Protein AF-A0A967UI14-F1 (afdb_monomer_lite)

Foldseek 3Di:
DEDDPVVCLVCLLVVVLVVNLCVPCVPPPDSVVSQCVRDPDALVNSLVVCVVPHDPCRRCQAPCVPVDQWAWHWHDPPQQKIWIWTDDPNDTHPIDIGNHVSVVSSVRSVVSCVVVVHDHD

Radius of gyration: 14.9 Å; chains: 1; bounding box: 35×23×42 Å

Sequence (121 aa):
MKPSKQEQFVALLKGEVFDLVNKYSAGCPVQERAHRSIFDITKSEFIEWLKDNYSIDSLPFVNNKMGVEDGFYIIPEGSKKYRLYYQEYKVRFEECVLNNIDKVYDKFVGYLWKGWDLPED

pLDDT: mean 82.34, std 11.41, range [47.69, 94.69]

Secondary structure (DSSP, 8-state):
----HHHHHHHHHHT-HHHHHHHH-TT-S-HHHHHHHH----HHHHHHHHHHH--GGGSTTTTT-S--SSEEEEEE-STT-EEEEEEETTEEEEEEEES-HHHHHHHHHHHHHHHTTPPP-

Structure (mmCIF, N/CA/C/O backbone):
data_AF-A0A967UI14-F1
#
_entry.id   AF-A0A967UI14-F1
#
loop_
_atom_site.group_PDB
_atom_site.id
_atom_site.type_symbol
_atom_site.label_atom_id
_atom_site.label_alt_id
_atom_site.label_comp_id
_atom_site.label_asym_id
_atom_site.label_entity_id
_atom_site.label_seq_id
_atom_site.pdbx_PDB_ins_code
_atom_site.Cartn_x
_atom_site.Cartn_y
_atom_site.Cartn_z
_atom_site.occupancy
_atom_site.B_iso_or_equiv
_atom_site.auth_seq_id
_atom_site.auth_comp_id
_atom_site.auth_asym_id
_atom_site.auth_atom_id
_atom_site.pdbx_PDB_model_num
ATOM 1 N N . MET A 1 1 ? 18.516 5.448 -17.905 1.00 70.75 1 MET A N 1
ATOM 2 C CA . MET A 1 1 ? 18.113 6.448 -16.888 1.00 70.75 1 MET A CA 1
ATOM 3 C C . MET A 1 1 ? 17.198 5.731 -15.906 1.00 70.75 1 MET A C 1
ATOM 5 O O . MET A 1 1 ? 16.479 4.853 -16.362 1.00 70.75 1 MET A O 1
ATOM 9 N N . LYS A 1 2 ? 17.276 6.005 -14.601 1.00 81.38 2 LYS A N 1
ATOM 10 C CA . LYS A 1 2 ? 16.504 5.291 -13.567 1.00 81.38 2 LYS A CA 1
ATOM 11 C C . LYS A 1 2 ? 15.484 6.245 -12.930 1.00 81.38 2 LYS A C 1
ATOM 13 O O . LYS A 1 2 ? 15.841 7.417 -12.787 1.00 81.38 2 LYS A O 1
ATOM 18 N N . PRO A 1 3 ? 14.266 5.799 -12.565 1.00 88.25 3 PRO A N 1
ATOM 19 C CA . PRO A 1 3 ? 13.341 6.640 -11.814 1.00 88.25 3 PRO A CA 1
ATOM 20 C C . PRO A 1 3 ? 13.896 6.984 -10.432 1.00 88.25 3 PRO A C 1
ATOM 22 O O . PRO A 1 3 ? 14.586 6.183 -9.796 1.00 88.25 3 PRO A O 1
ATOM 25 N N . SER A 1 4 ? 13.540 8.167 -9.945 1.00 92.94 4 SER A N 1
ATOM 26 C CA . SER A 1 4 ? 13.753 8.536 -8.546 1.00 92.94 4 SER A CA 1
ATOM 27 C C . SER A 1 4 ? 12.949 7.630 -7.603 1.00 92.94 4 SER A C 1
ATOM 29 O O . SER A 1 4 ? 11.913 7.086 -7.988 1.00 92.94 4 SER A O 1
ATOM 31 N N . LYS A 1 5 ? 13.374 7.503 -6.336 1.00 92.38 5 LYS A N 1
ATOM 32 C CA . LYS A 1 5 ? 12.616 6.738 -5.326 1.00 92.38 5 LYS A CA 1
ATOM 33 C C . LYS A 1 5 ? 11.182 7.246 -5.176 1.00 92.38 5 LYS A C 1
ATOM 35 O O . LYS A 1 5 ? 10.256 6.454 -5.089 1.00 92.38 5 LYS A O 1
ATOM 40 N N . GLN A 1 6 ? 10.988 8.565 -5.227 1.00 92.50 6 GLN A N 1
ATOM 41 C CA . GLN A 1 6 ? 9.656 9.163 -5.157 1.00 92.50 6 GLN A CA 1
ATOM 42 C C . GLN A 1 6 ? 8.761 8.730 -6.327 1.00 92.50 6 GLN A C 1
ATOM 44 O O . GLN A 1 6 ? 7.597 8.414 -6.105 1.00 92.50 6 GLN A O 1
ATOM 49 N N . GLU A 1 7 ? 9.285 8.670 -7.557 1.00 91.06 7 GLU A N 1
ATOM 50 C CA . GLU A 1 7 ? 8.526 8.139 -8.698 1.00 91.06 7 GLU A CA 1
ATOM 51 C C . GLU A 1 7 ? 8.161 6.663 -8.500 1.00 91.06 7 GLU A C 1
ATOM 53 O O . GLU A 1 7 ? 7.029 6.282 -8.784 1.00 91.06 7 GLU A O 1
ATOM 58 N N . GLN A 1 8 ? 9.081 5.849 -7.972 1.00 91.94 8 GLN A N 1
ATOM 59 C CA . GLN A 1 8 ? 8.821 4.437 -7.664 1.00 91.94 8 GLN A CA 1
ATOM 60 C C . GLN A 1 8 ? 7.717 4.282 -6.599 1.00 91.94 8 GLN A C 1
ATOM 62 O O . GLN A 1 8 ? 6.778 3.510 -6.791 1.00 91.94 8 GLN A O 1
ATOM 67 N N . PHE A 1 9 ? 7.773 5.060 -5.513 1.00 92.25 9 PHE A N 1
ATOM 68 C CA . PHE A 1 9 ? 6.760 5.051 -4.452 1.00 92.25 9 PHE A CA 1
ATOM 69 C C . PHE A 1 9 ? 5.380 5.490 -4.945 1.00 92.25 9 PHE A C 1
ATOM 71 O O . PHE A 1 9 ? 4.372 4.858 -4.628 1.00 92.25 9 PHE A O 1
ATOM 78 N N . VAL A 1 10 ? 5.321 6.556 -5.748 1.00 89.81 10 VAL A N 1
ATOM 79 C CA . VAL A 1 10 ? 4.060 7.030 -6.331 1.00 89.81 10 VAL A CA 1
ATOM 80 C C . VAL A 1 10 ? 3.493 5.995 -7.300 1.00 89.81 10 VAL A C 1
ATOM 82 O O . VAL A 1 10 ? 2.292 5.740 -7.255 1.00 89.81 10 VAL A O 1
ATOM 85 N N . ALA A 1 11 ? 4.331 5.361 -8.124 1.00 88.88 11 ALA A N 1
ATOM 86 C CA . ALA A 1 11 ? 3.887 4.314 -9.038 1.00 88.88 11 ALA A CA 1
ATOM 87 C C . ALA A 1 11 ? 3.297 3.111 -8.286 1.00 88.88 11 ALA A C 1
ATOM 89 O O . ALA A 1 11 ? 2.223 2.638 -8.649 1.00 88.88 11 ALA A O 1
ATOM 90 N N . LEU A 1 12 ? 3.932 2.671 -7.193 1.00 88.75 12 LEU A N 1
ATOM 91 C CA . LEU A 1 12 ? 3.380 1.635 -6.314 1.00 88.75 12 LEU A CA 1
ATOM 92 C C . LEU A 1 12 ? 2.022 2.025 -5.737 1.00 88.75 12 LEU A C 1
ATOM 94 O O . LEU A 1 12 ? 1.078 1.239 -5.782 1.00 88.75 12 LEU A O 1
ATOM 98 N N . LEU A 1 13 ? 1.919 3.248 -5.214 1.00 86.75 13 LEU A N 1
ATOM 99 C CA . LEU A 1 13 ? 0.701 3.728 -4.572 1.00 86.75 13 LEU A CA 1
ATOM 100 C C . LEU A 1 13 ? -0.453 3.926 -5.564 1.00 86.75 13 LEU A C 1
ATOM 102 O O . LEU A 1 13 ? -1.607 3.826 -5.172 1.00 86.75 13 LEU A O 1
ATOM 106 N N . LYS A 1 14 ? -0.172 4.227 -6.831 1.00 84.06 14 LYS A N 1
ATOM 107 C CA . LYS A 1 14 ? -1.204 4.434 -7.858 1.00 84.06 14 LYS A CA 1
ATOM 108 C C . LYS A 1 14 ? -1.507 3.196 -8.697 1.00 84.06 14 LYS A C 1
ATOM 110 O O . LYS A 1 14 ? -2.431 3.225 -9.500 1.00 84.06 14 LYS A O 1
ATOM 115 N N . GLY A 1 15 ? -0.726 2.134 -8.528 1.00 80.56 15 GLY A N 1
ATOM 116 C CA . GLY A 1 15 ? -0.775 0.961 -9.391 1.00 80.56 15 GLY A CA 1
ATOM 117 C C . GLY A 1 15 ? -0.249 1.200 -10.810 1.00 80.56 15 GLY A C 1
ATOM 118 O O . GLY A 1 15 ? -0.634 0.509 -11.744 1.00 80.56 15 GLY A O 1
ATOM 119 N N . GLU A 1 16 ? 0.657 2.165 -10.970 1.00 85.06 16 GLU A N 1
ATOM 120 C CA . GLU A 1 16 ? 1.293 2.553 -12.238 1.00 85.06 16 GLU A CA 1
ATOM 121 C C . GLU A 1 16 ? 2.691 1.909 -12.384 1.00 85.06 16 GLU A C 1
ATOM 123 O O . GLU A 1 16 ? 3.570 2.421 -13.080 1.00 85.06 16 GLU A O 1
ATOM 128 N N . VAL A 1 17 ? 2.943 0.788 -11.695 1.00 85.19 17 VAL A N 1
ATOM 129 C CA . VAL A 1 17 ? 4.256 0.115 -11.672 1.00 85.19 17 VAL A CA 1
ATOM 130 C C . VAL A 1 17 ? 4.685 -0.312 -13.076 1.00 85.19 17 VAL A C 1
ATOM 132 O O . VAL A 1 17 ? 5.811 -0.018 -13.478 1.00 85.19 17 VAL A O 1
ATOM 135 N N . PHE A 1 18 ? 3.794 -0.939 -13.852 1.00 82.19 18 PHE A N 1
ATOM 136 C CA . PHE A 1 18 ? 4.100 -1.337 -15.231 1.00 82.19 18 PHE A CA 1
ATOM 137 C C . PHE A 1 18 ? 4.361 -0.141 -16.147 1.00 82.19 18 PHE A C 1
ATOM 139 O O . PHE A 1 18 ? 5.267 -0.203 -16.974 1.00 82.19 18 PHE A O 1
ATOM 146 N N . ASP A 1 19 ? 3.626 0.960 -15.986 1.00 84.94 19 ASP A N 1
ATOM 147 C CA . ASP A 1 19 ? 3.844 2.173 -16.779 1.00 84.94 19 ASP A CA 1
ATOM 148 C C . ASP A 1 19 ? 5.213 2.786 -16.483 1.00 84.94 19 ASP A C 1
ATOM 150 O O . ASP A 1 19 ? 5.939 3.176 -17.404 1.00 84.94 19 ASP A O 1
ATOM 154 N N . LEU A 1 20 ? 5.612 2.807 -15.207 1.00 87.50 20 LEU A N 1
ATOM 155 C CA . LEU A 1 20 ? 6.944 3.242 -14.806 1.00 87.50 20 LEU A CA 1
ATOM 156 C C . LEU A 1 20 ? 8.022 2.321 -15.388 1.00 87.50 20 LEU A C 1
ATOM 158 O O . LEU A 1 20 ? 9.001 2.810 -15.954 1.00 87.50 20 LEU A O 1
ATOM 162 N N . VAL A 1 21 ? 7.838 1.001 -15.293 1.00 84.69 21 VAL A N 1
ATOM 163 C CA . VAL A 1 21 ? 8.762 0.026 -15.885 1.00 84.69 21 VAL A CA 1
ATOM 164 C C . VAL A 1 21 ? 8.891 0.280 -17.382 1.00 84.69 21 VAL A C 1
ATOM 166 O O . VAL A 1 21 ? 9.998 0.543 -17.834 1.00 84.69 21 VAL A O 1
ATOM 169 N N . ASN A 1 22 ? 7.787 0.326 -18.127 1.00 82.69 22 ASN A N 1
ATOM 170 C CA . ASN A 1 22 ? 7.777 0.559 -19.573 1.00 82.69 22 ASN A CA 1
ATOM 171 C C . ASN A 1 22 ? 8.465 1.873 -19.966 1.00 82.69 22 ASN A C 1
ATOM 173 O O . ASN A 1 22 ? 9.244 1.909 -20.922 1.00 82.69 22 ASN A O 1
ATOM 177 N N . LYS A 1 23 ? 8.221 2.951 -19.210 1.00 85.50 23 LYS A N 1
ATOM 178 C CA . LYS A 1 23 ? 8.845 4.263 -19.432 1.00 85.50 23 LYS A CA 1
ATOM 179 C C . LYS A 1 23 ? 10.371 4.201 -19.320 1.00 85.50 23 LYS A C 1
ATOM 181 O O . LYS A 1 23 ? 11.066 4.857 -20.095 1.00 85.50 23 LYS A O 1
ATOM 186 N N . TYR A 1 24 ? 10.895 3.437 -18.363 1.00 83.25 24 TYR A N 1
ATOM 187 C CA . TYR A 1 24 ? 12.328 3.390 -18.052 1.00 83.25 24 TYR A CA 1
ATOM 188 C C . TYR A 1 24 ? 13.054 2.150 -18.609 1.00 83.25 24 TYR A C 1
ATOM 190 O O . TYR A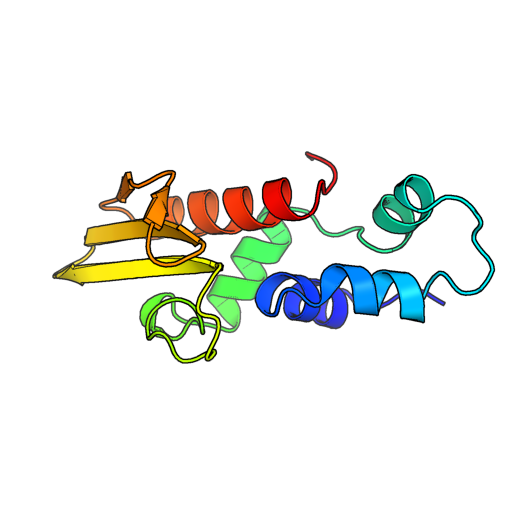 1 24 ? 14.285 2.122 -18.615 1.00 83.25 24 TYR A O 1
ATOM 198 N N . SER A 1 25 ? 12.326 1.161 -19.135 1.00 78.81 25 SER A N 1
ATOM 199 C CA . SER A 1 25 ? 12.856 -0.076 -19.721 1.00 78.81 25 SER A CA 1
ATOM 200 C C . SER A 1 25 ? 12.979 -0.040 -21.244 1.00 78.81 25 SER A C 1
ATOM 202 O O . SER A 1 25 ? 13.242 -1.088 -21.834 1.00 78.81 25 SER A O 1
ATOM 204 N N . ALA A 1 26 ? 12.788 1.112 -21.901 1.00 65.06 26 ALA A N 1
ATOM 205 C CA . ALA A 1 26 ? 12.929 1.243 -23.353 1.00 65.06 26 ALA A CA 1
ATOM 206 C C . ALA A 1 26 ? 14.285 0.668 -23.825 1.00 65.06 26 ALA A C 1
ATOM 208 O O . ALA A 1 26 ? 15.339 1.258 -23.592 1.00 65.06 26 ALA A O 1
ATOM 209 N N . GLY A 1 27 ? 14.253 -0.519 -24.450 1.00 59.34 27 GLY A N 1
ATOM 210 C CA . GLY A 1 27 ? 15.437 -1.265 -24.905 1.00 59.34 27 GLY A CA 1
ATOM 211 C C . GLY A 1 27 ? 15.868 -2.469 -24.050 1.00 59.34 27 GLY A C 1
ATOM 212 O O . GLY A 1 27 ? 16.872 -3.095 -24.383 1.00 59.34 27 GLY A O 1
ATOM 213 N N . CYS A 1 28 ? 15.143 -2.832 -22.985 1.00 58.00 28 CYS A N 1
ATOM 214 C CA . CYS A 1 28 ? 15.456 -3.990 -22.141 1.00 58.00 28 CYS A CA 1
ATOM 215 C C . CYS A 1 28 ? 14.494 -5.165 -22.437 1.00 58.00 28 CYS A C 1
ATOM 217 O O . CYS A 1 28 ? 13.308 -5.070 -22.128 1.00 58.00 28 CYS A O 1
ATOM 219 N N . PRO A 1 29 ? 14.967 -6.277 -23.035 1.00 54.84 29 PRO A N 1
ATOM 220 C CA . PRO A 1 29 ? 14.103 -7.337 -23.571 1.00 54.84 29 PRO A CA 1
ATOM 221 C C . PRO A 1 29 ? 13.508 -8.294 -22.522 1.00 54.84 29 PRO A C 1
ATOM 223 O O . PRO A 1 29 ? 12.767 -9.200 -22.889 1.00 54.84 29 PRO A O 1
ATOM 226 N N . VAL A 1 30 ? 13.820 -8.132 -21.229 1.00 60.88 30 VAL A N 1
ATOM 227 C CA . VAL A 1 30 ? 13.369 -9.044 -20.163 1.00 60.88 30 VAL A CA 1
ATOM 228 C C . VAL A 1 30 ? 12.666 -8.252 -19.063 1.00 60.88 30 VAL A C 1
ATOM 230 O O . VAL A 1 30 ? 13.320 -7.532 -18.308 1.00 60.88 30 VAL A O 1
ATOM 233 N N . GLN A 1 31 ? 11.344 -8.412 -18.959 1.00 61.59 31 GLN A N 1
ATOM 234 C CA . GLN A 1 31 ? 10.488 -7.670 -18.022 1.00 61.59 31 GLN A CA 1
ATOM 235 C C . GLN A 1 31 ? 10.884 -7.909 -16.553 1.00 61.59 31 GLN A C 1
ATOM 237 O O . GLN A 1 31 ? 11.102 -6.946 -15.829 1.00 61.59 31 GLN A O 1
ATOM 242 N N . GLU A 1 32 ? 11.136 -9.148 -16.121 1.00 60.03 32 GLU A N 1
ATOM 243 C CA . GLU A 1 32 ? 11.569 -9.427 -14.735 1.00 60.03 32 GLU A CA 1
ATOM 244 C C . GLU A 1 32 ? 12.905 -8.762 -14.360 1.00 60.03 32 GLU A C 1
ATOM 246 O O . GLU A 1 32 ? 13.068 -8.227 -13.259 1.00 60.03 32 GLU A O 1
ATOM 251 N N . ARG A 1 33 ? 13.882 -8.752 -15.281 1.00 61.28 33 ARG A N 1
ATOM 252 C CA . ARG A 1 33 ? 15.155 -8.044 -15.056 1.00 61.28 33 ARG A CA 1
ATOM 253 C C . ARG A 1 33 ? 14.947 -6.534 -15.037 1.00 61.28 33 ARG A C 1
ATOM 255 O O . ARG A 1 33 ? 15.624 -5.847 -14.273 1.00 61.28 33 ARG A O 1
ATOM 262 N N . ALA A 1 34 ? 14.010 -6.028 -15.838 1.00 67.12 34 ALA A N 1
ATOM 263 C CA . ALA A 1 34 ? 13.643 -4.622 -15.835 1.00 67.12 34 ALA A CA 1
ATOM 264 C C . ALA A 1 34 ? 13.043 -4.210 -14.480 1.00 67.12 34 ALA A C 1
ATOM 266 O O . ALA A 1 34 ? 13.524 -3.230 -13.917 1.00 67.12 34 ALA A O 1
ATOM 267 N N . HIS A 1 35 ? 12.122 -4.995 -13.900 1.00 70.88 35 HIS A N 1
ATOM 268 C CA . HIS A 1 35 ? 11.521 -4.718 -12.585 1.00 70.88 35 HIS A CA 1
ATOM 269 C C . HIS A 1 35 ? 12.586 -4.541 -11.494 1.00 70.88 35 HIS A C 1
ATOM 271 O O . HIS A 1 35 ? 12.663 -3.469 -10.906 1.00 70.88 35 HIS A O 1
ATOM 277 N N . ARG A 1 36 ? 13.481 -5.521 -11.296 1.00 69.06 36 ARG A N 1
ATOM 278 C CA . ARG A 1 36 ? 14.573 -5.433 -10.297 1.00 69.06 36 ARG A CA 1
ATOM 279 C C . ARG A 1 36 ? 15.546 -4.281 -10.538 1.00 69.06 36 ARG A C 1
ATOM 281 O O . ARG A 1 36 ? 16.109 -3.730 -9.601 1.00 69.06 36 ARG A O 1
ATOM 288 N N . SER A 1 37 ? 15.805 -3.944 -11.799 1.00 75.94 37 SER A N 1
ATOM 289 C CA . SER A 1 37 ? 16.731 -2.855 -12.128 1.00 75.94 37 SER A CA 1
ATOM 290 C C . SER A 1 37 ? 16.123 -1.466 -11.897 1.00 75.94 37 SER A C 1
ATOM 292 O O . SER A 1 37 ? 16.850 -0.523 -11.572 1.00 75.94 37 SER A O 1
ATOM 294 N N . ILE A 1 38 ? 14.802 -1.348 -12.060 1.00 82.81 38 ILE A N 1
ATOM 295 C CA . ILE A 1 38 ? 14.043 -0.096 -11.991 1.00 82.81 38 ILE A CA 1
ATOM 296 C C . ILE A 1 38 ? 13.554 0.156 -10.566 1.00 82.81 38 ILE A C 1
ATOM 298 O O . ILE A 1 38 ? 13.726 1.272 -10.085 1.00 82.81 38 ILE A O 1
ATOM 302 N N . PHE A 1 39 ? 13.016 -0.871 -9.903 1.00 85.38 39 PHE A N 1
ATOM 303 C CA . PHE A 1 39 ? 12.571 -0.841 -8.514 1.00 85.38 39 PHE A CA 1
ATOM 304 C C . PHE A 1 39 ? 13.678 -1.335 -7.577 1.00 85.38 39 PHE A C 1
ATOM 306 O O . PHE A 1 39 ? 13.917 -2.534 -7.469 1.00 85.38 39 PHE A O 1
ATOM 313 N N . ASP A 1 40 ? 14.362 -0.397 -6.919 1.00 85.94 40 ASP A N 1
ATOM 314 C CA . ASP A 1 40 ? 15.438 -0.642 -5.938 1.00 85.94 40 ASP A CA 1
ATOM 315 C C . ASP A 1 40 ? 15.138 -0.071 -4.552 1.00 85.94 40 ASP A C 1
ATOM 317 O O . ASP A 1 40 ? 16.038 0.307 -3.802 1.00 85.94 40 ASP A O 1
ATOM 321 N N . ILE A 1 41 ? 13.855 0.027 -4.244 1.00 90.06 41 ILE A N 1
ATOM 322 C CA . ILE A 1 41 ? 13.340 0.428 -2.944 1.00 90.06 41 ILE A CA 1
ATOM 323 C C . ILE A 1 41 ? 12.996 -0.809 -2.119 1.00 90.06 41 ILE A C 1
ATOM 325 O O . ILE A 1 41 ? 12.586 -1.829 -2.669 1.00 90.06 41 ILE A O 1
ATOM 329 N N . THR A 1 42 ? 13.128 -0.691 -0.805 1.00 92.00 42 THR A N 1
ATOM 330 C CA . THR A 1 42 ? 12.741 -1.730 0.162 1.00 92.00 42 THR A CA 1
ATOM 331 C C . THR A 1 42 ? 11.322 -1.503 0.689 1.00 92.00 42 THR A C 1
ATOM 333 O O . THR A 1 42 ? 10.792 -0.383 0.618 1.00 92.00 42 THR A O 1
ATOM 336 N N . LYS A 1 43 ? 10.705 -2.537 1.285 1.00 92.25 43 LYS A N 1
ATOM 337 C CA . LYS A 1 43 ? 9.387 -2.388 1.941 1.00 92.25 43 LYS A CA 1
ATOM 338 C C . LYS A 1 43 ? 9.447 -1.337 3.052 1.00 92.25 43 LYS A C 1
ATOM 340 O O . LYS A 1 43 ? 8.556 -0.496 3.160 1.00 92.25 43 LYS A O 1
ATOM 345 N N . SER A 1 44 ? 10.515 -1.362 3.847 1.00 92.88 44 SER A N 1
ATOM 346 C CA . SER A 1 44 ? 10.723 -0.450 4.976 1.00 92.88 44 SER A CA 1
ATOM 347 C C . SER A 1 44 ? 10.815 1.009 4.534 1.00 92.88 44 SER A C 1
ATOM 349 O O . SER A 1 44 ? 10.122 1.853 5.096 1.00 92.88 44 SER A O 1
ATOM 351 N N . GLU A 1 45 ? 11.591 1.303 3.486 1.00 94.12 45 GLU A N 1
ATOM 352 C CA . GLU A 1 45 ? 11.699 2.665 2.945 1.00 94.12 45 GLU A CA 1
ATOM 353 C C . GLU A 1 45 ? 10.353 3.186 2.442 1.00 94.12 45 GLU A C 1
ATOM 355 O O . GLU A 1 45 ? 10.028 4.359 2.630 1.00 94.12 45 GLU A O 1
ATOM 360 N N . PHE A 1 46 ? 9.546 2.321 1.821 1.00 93.88 46 PHE A N 1
ATOM 361 C CA . PHE A 1 46 ? 8.220 2.723 1.372 1.00 93.88 46 PHE A CA 1
ATOM 362 C C . PHE A 1 46 ? 7.263 2.968 2.544 1.00 93.88 46 PHE A C 1
ATOM 364 O O . PHE A 1 46 ? 6.496 3.927 2.508 1.00 93.88 46 PHE A O 1
ATOM 371 N N . ILE A 1 47 ? 7.323 2.156 3.605 1.00 94.00 47 ILE A N 1
ATOM 372 C CA . ILE A 1 47 ? 6.532 2.368 4.827 1.00 94.00 47 ILE A CA 1
ATOM 373 C C . ILE A 1 47 ? 6.896 3.701 5.491 1.00 94.00 47 ILE A C 1
ATOM 375 O O . ILE A 1 47 ? 5.996 4.447 5.879 1.00 94.00 47 ILE A O 1
ATOM 379 N N . GLU A 1 48 ? 8.186 4.010 5.625 1.00 94.44 48 GLU A N 1
ATOM 380 C CA . GLU A 1 48 ? 8.649 5.289 6.178 1.00 94.44 48 GLU A CA 1
ATOM 381 C C . GLU A 1 48 ? 8.169 6.460 5.320 1.00 94.44 48 GLU A C 1
ATOM 383 O O . GLU A 1 48 ? 7.517 7.372 5.827 1.00 94.44 48 GLU A O 1
ATOM 388 N N . TRP A 1 49 ? 8.368 6.381 4.001 1.00 94.69 49 TRP A N 1
ATOM 389 C CA . TRP A 1 49 ? 7.890 7.407 3.081 1.00 94.69 49 TRP A CA 1
ATOM 390 C C . TRP A 1 49 ? 6.369 7.599 3.158 1.00 94.69 49 TRP A C 1
ATOM 392 O O . TRP A 1 49 ? 5.894 8.736 3.161 1.00 94.69 49 TRP A O 1
ATOM 402 N N . LEU A 1 50 ? 5.591 6.516 3.259 1.00 92.56 50 LEU A N 1
ATOM 403 C CA . LEU A 1 50 ? 4.140 6.596 3.422 1.00 92.56 50 LEU A CA 1
ATOM 404 C C . LEU A 1 50 ? 3.762 7.333 4.702 1.00 92.56 50 LEU A C 1
ATOM 406 O O . LEU A 1 50 ? 2.898 8.197 4.643 1.00 92.56 50 LEU A O 1
ATOM 410 N N . LYS A 1 51 ? 4.414 7.031 5.828 1.00 91.56 51 LYS A N 1
ATOM 411 C CA . LYS A 1 51 ? 4.151 7.686 7.118 1.00 91.56 51 LYS A CA 1
ATOM 412 C C . LYS A 1 51 ? 4.488 9.178 7.101 1.00 91.56 51 LYS A C 1
ATOM 414 O O . LYS A 1 51 ? 3.768 9.960 7.717 1.00 91.56 51 LYS A O 1
ATOM 419 N N . ASP A 1 52 ? 5.542 9.561 6.386 1.00 93.19 52 ASP A N 1
ATOM 420 C CA . ASP A 1 52 ? 5.982 10.955 6.282 1.00 93.19 52 ASP A CA 1
ATOM 421 C C . ASP A 1 52 ? 5.085 11.793 5.361 1.00 93.19 52 ASP A C 1
ATOM 423 O O . ASP A 1 52 ? 4.912 12.993 5.578 1.00 93.19 52 ASP A O 1
ATOM 427 N N . ASN A 1 53 ? 4.511 11.175 4.324 1.00 90.62 53 ASN A N 1
ATOM 428 C CA . ASN A 1 53 ? 3.766 11.886 3.280 1.00 90.62 53 ASN A CA 1
ATOM 429 C C . ASN A 1 53 ? 2.244 11.740 3.405 1.00 90.62 53 ASN A C 1
ATOM 431 O O . ASN A 1 53 ? 1.504 12.585 2.896 1.00 90.62 53 ASN A O 1
ATOM 435 N N . TYR A 1 54 ? 1.762 10.690 4.071 1.00 87.38 54 TYR A N 1
ATOM 436 C CA . TYR A 1 54 ? 0.346 10.365 4.178 1.00 87.38 54 TYR A CA 1
ATOM 437 C C . TYR A 1 54 ? -0.025 9.915 5.592 1.00 87.38 54 TYR A C 1
ATOM 439 O O . TYR A 1 54 ? 0.634 9.095 6.223 1.00 87.38 54 TYR A O 1
ATOM 447 N N . SER A 1 55 ? -1.178 10.383 6.067 1.00 86.19 55 SER A N 1
ATOM 448 C CA . SER A 1 55 ? -1.887 9.673 7.133 1.00 86.19 55 SER A CA 1
ATOM 449 C C . SER A 1 55 ? -2.561 8.438 6.544 1.00 86.19 55 SER A C 1
ATOM 451 O O . SER A 1 55 ? -3.069 8.507 5.418 1.00 86.19 55 SER A O 1
ATOM 453 N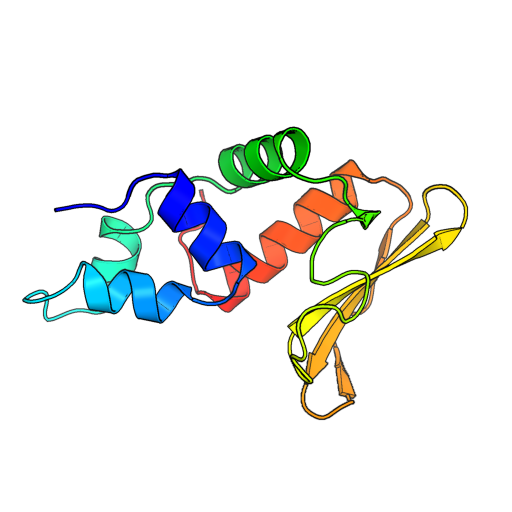 N . ILE A 1 56 ? -2.654 7.349 7.316 1.00 84.75 56 ILE A N 1
ATOM 454 C CA . ILE A 1 56 ? -3.358 6.137 6.887 1.00 84.75 56 ILE A CA 1
ATOM 455 C C . ILE A 1 56 ? -4.770 6.483 6.414 1.00 84.75 56 ILE A C 1
ATOM 457 O O . ILE A 1 56 ? -5.163 6.019 5.360 1.00 84.75 56 ILE A O 1
ATOM 461 N N . ASP A 1 57 ? -5.472 7.399 7.090 1.00 83.06 57 ASP A N 1
ATOM 462 C CA . ASP A 1 57 ? -6.854 7.782 6.761 1.00 83.06 57 ASP A CA 1
ATOM 463 C C . ASP A 1 57 ? -6.971 8.635 5.481 1.00 83.06 57 ASP A C 1
ATOM 465 O O . ASP A 1 57 ? -8.061 8.847 4.943 1.00 83.06 57 ASP A O 1
ATOM 469 N N . SER A 1 58 ? -5.839 9.149 4.993 1.00 81.50 58 SER A N 1
ATOM 470 C CA . SER A 1 58 ? -5.743 9.961 3.778 1.00 81.50 58 SER A CA 1
ATOM 471 C C . SER A 1 58 ? -5.307 9.169 2.548 1.00 81.50 58 SER A C 1
ATOM 473 O O . SER A 1 58 ? -5.317 9.725 1.448 1.00 81.50 58 SER A O 1
ATOM 475 N N . LEU A 1 59 ? -4.950 7.887 2.707 1.00 82.38 59 LEU A N 1
ATOM 476 C CA . LEU A 1 59 ? -4.534 7.070 1.574 1.00 82.38 59 LEU A CA 1
ATOM 477 C C . LEU A 1 59 ? -5.681 6.931 0.556 1.00 82.38 59 LEU A C 1
ATOM 479 O O . LEU A 1 59 ? -6.853 6.818 0.940 1.00 82.38 59 LEU A O 1
ATOM 483 N N . PRO A 1 60 ? -5.365 6.904 -0.752 1.00 72.69 60 PRO A N 1
ATOM 484 C CA . PRO A 1 60 ? -6.371 6.827 -1.816 1.00 72.69 60 PRO A CA 1
ATOM 485 C C . PRO A 1 60 ? -7.313 5.614 -1.685 1.00 72.69 60 PRO A C 1
ATOM 487 O O . PRO A 1 60 ? -8.485 5.693 -2.061 1.00 72.69 60 PRO A O 1
ATOM 490 N N . PHE A 1 61 ? -6.812 4.543 -1.069 1.00 76.56 61 PHE A N 1
ATOM 491 C CA . PHE A 1 61 ? -7.462 3.253 -0.826 1.00 76.56 61 PHE A CA 1
ATOM 492 C C . PHE A 1 61 ? -8.398 3.206 0.393 1.00 76.56 61 PHE A C 1
ATOM 494 O O . PHE A 1 61 ? -9.093 2.219 0.613 1.00 76.56 61 PHE A O 1
ATOM 501 N N . VAL A 1 62 ? -8.434 4.261 1.210 1.00 72.44 62 VAL A N 1
ATOM 502 C CA . VAL A 1 62 ? -9.282 4.301 2.419 1.00 72.44 62 VAL A CA 1
ATOM 503 C C . VAL A 1 62 ? -10.678 4.809 2.121 1.00 72.44 62 VAL A C 1
ATOM 505 O O . VAL A 1 62 ? -11.662 4.373 2.706 1.00 72.44 62 VAL A O 1
ATOM 508 N N . ASN A 1 63 ? -10.766 5.744 1.182 1.00 56.31 63 ASN A N 1
ATOM 509 C CA . ASN A 1 63 ? -11.980 6.512 0.942 1.00 56.31 63 ASN A CA 1
ATOM 510 C C . ASN A 1 63 ? -12.622 6.205 -0.409 1.00 56.31 63 ASN A C 1
ATOM 512 O O . ASN A 1 63 ? -13.421 7.010 -0.882 1.00 56.31 63 ASN A O 1
ATOM 516 N N . ASN A 1 64 ? -12.245 5.094 -1.057 1.00 52.03 64 ASN A N 1
ATOM 517 C CA . ASN A 1 64 ? -12.687 4.785 -2.422 1.00 52.03 64 ASN A CA 1
ATOM 518 C C . ASN A 1 64 ? -12.415 5.974 -3.382 1.00 52.03 64 ASN A C 1
ATOM 520 O O . ASN A 1 64 ? -13.171 6.240 -4.314 1.00 52.03 64 ASN A O 1
ATOM 524 N N . LYS A 1 65 ? -11.384 6.780 -3.061 1.00 50.09 65 LYS A N 1
ATOM 525 C CA . LYS A 1 65 ? -11.126 8.095 -3.676 1.00 50.09 65 LYS A CA 1
ATOM 526 C C . LYS A 1 65 ? -10.380 7.973 -4.992 1.00 50.09 65 LYS A C 1
ATOM 528 O O . LYS A 1 65 ? -10.437 8.886 -5.809 1.00 50.09 65 LYS A O 1
ATOM 533 N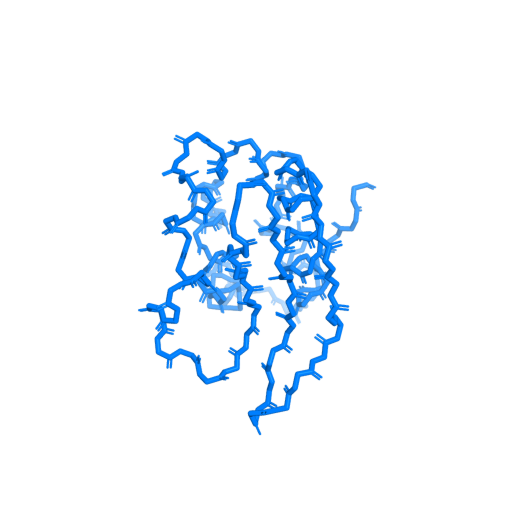 N . MET A 1 66 ? -9.700 6.856 -5.203 1.00 48.22 66 MET A N 1
ATOM 534 C CA . MET A 1 66 ? -9.410 6.404 -6.549 1.00 48.22 66 MET A CA 1
ATOM 535 C C . MET A 1 66 ? -10.611 5.586 -6.995 1.00 48.22 66 MET A C 1
ATOM 537 O O . MET A 1 66 ? -10.986 4.651 -6.298 1.00 48.22 66 MET A O 1
ATOM 541 N N . GLY A 1 67 ? -11.238 5.965 -8.108 1.00 47.69 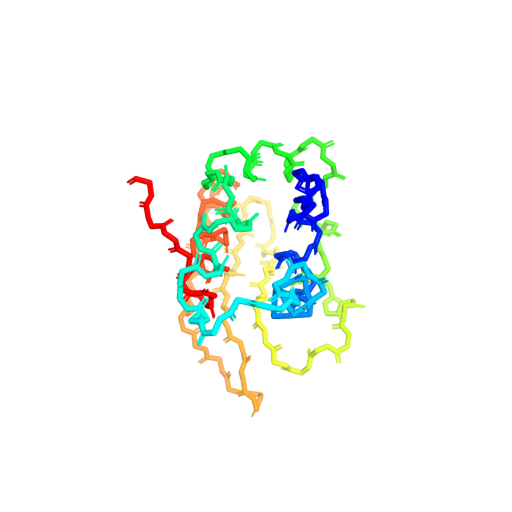67 GLY A N 1
ATOM 542 C CA . GLY A 1 67 ? -12.379 5.261 -8.705 1.00 47.69 67 GLY A CA 1
ATOM 543 C C . GLY A 1 67 ? -12.017 3.883 -9.267 1.00 47.69 67 GLY A C 1
ATOM 544 O O . GLY A 1 67 ? -12.445 3.541 -10.363 1.00 47.69 67 GLY A O 1
ATOM 545 N N . VAL A 1 68 ? -11.182 3.132 -8.554 1.00 54.34 68 VAL A N 1
ATOM 546 C CA . VAL A 1 68 ? -10.819 1.755 -8.855 1.00 54.34 68 VAL A CA 1
ATOM 547 C C . VAL A 1 68 ? -11.920 0.892 -8.259 1.00 54.34 68 VAL A C 1
ATOM 549 O O . VAL A 1 68 ? -12.157 0.947 -7.056 1.00 54.34 68 VAL A O 1
ATOM 552 N N . GLU A 1 69 ? -12.644 0.151 -9.097 1.00 67.38 69 GLU A N 1
ATOM 553 C CA . GLU A 1 69 ? -13.587 -0.867 -8.612 1.00 67.38 69 GLU A CA 1
ATOM 554 C C . GLU A 1 69 ? -12.838 -2.044 -7.955 1.00 67.38 69 GLU A C 1
ATOM 556 O O . GLU A 1 69 ? -13.380 -2.686 -7.043 1.00 67.38 69 GLU A O 1
ATOM 561 N N . ASP A 1 70 ? -11.575 -2.235 -8.360 1.00 77.31 70 ASP A N 1
ATOM 562 C CA . ASP A 1 70 ? -10.690 -3.318 -7.950 1.00 77.31 70 ASP A CA 1
ATOM 563 C C . ASP A 1 70 ? -9.407 -2.770 -7.304 1.00 77.31 70 ASP A C 1
ATOM 565 O O . ASP A 1 70 ? -8.790 -1.837 -7.812 1.00 77.31 70 ASP A O 1
ATOM 569 N N . GLY A 1 71 ? -8.967 -3.332 -6.181 1.00 79.00 71 GLY A N 1
ATOM 570 C CA . GLY A 1 71 ? -7.781 -2.846 -5.478 1.00 79.00 71 GLY A CA 1
ATOM 571 C C . GLY A 1 71 ? -7.761 -3.178 -3.994 1.00 79.00 71 GLY A C 1
ATOM 572 O O . GLY A 1 71 ? -8.648 -3.845 -3.464 1.00 79.00 71 GLY A O 1
ATOM 573 N N . PHE A 1 72 ? -6.722 -2.710 -3.306 1.00 84.75 72 PHE A N 1
ATOM 574 C CA . PHE A 1 72 ? -6.627 -2.827 -1.854 1.00 84.75 72 PHE A CA 1
ATOM 575 C C . PHE A 1 72 ? -7.416 -1.719 -1.171 1.00 84.75 72 PHE A C 1
ATOM 577 O O . PHE A 1 72 ? -7.434 -0.586 -1.634 1.00 84.75 72 PHE A O 1
ATOM 584 N N . TYR A 1 73 ? -8.031 -2.046 -0.043 1.00 85.12 73 TYR A N 1
ATOM 585 C CA . TYR A 1 73 ? -8.841 -1.138 0.750 1.00 85.12 73 TYR A CA 1
ATOM 586 C C . TYR A 1 73 ? -8.422 -1.173 2.207 1.00 85.12 73 TYR A C 1
ATOM 588 O O . TYR A 1 73 ? -8.085 -2.230 2.741 1.00 85.12 73 TYR A O 1
ATOM 596 N N . ILE A 1 74 ? -8.494 -0.012 2.855 1.00 88.81 74 ILE A N 1
ATOM 597 C CA . ILE A 1 74 ? -8.245 0.144 4.290 1.00 88.81 74 ILE A CA 1
ATOM 598 C C . ILE A 1 74 ? -9.434 0.879 4.898 1.00 88.81 74 ILE A C 1
ATOM 600 O O . ILE A 1 74 ? -9.571 2.078 4.715 1.00 88.81 74 ILE A O 1
ATOM 604 N N . ILE A 1 75 ? -10.303 0.190 5.631 1.00 87.56 75 ILE A N 1
ATOM 605 C CA . ILE A 1 75 ? -11.469 0.816 6.263 1.00 87.56 75 ILE A CA 1
ATOM 606 C C . ILE A 1 75 ? -11.203 1.029 7.757 1.00 87.56 75 ILE A C 1
ATOM 608 O O . ILE A 1 75 ? -11.050 0.038 8.478 1.00 87.56 75 ILE A O 1
ATOM 612 N N . PRO A 1 76 ? -11.188 2.276 8.259 1.00 87.00 76 PRO A N 1
ATOM 613 C CA . PRO A 1 76 ? -11.171 2.539 9.691 1.00 87.00 76 PRO A CA 1
ATOM 614 C C . PRO A 1 76 ? -12.521 2.154 10.321 1.00 87.00 76 PRO A C 1
ATOM 616 O O . PRO A 1 76 ? -13.580 2.638 9.929 1.00 87.00 76 PRO A O 1
ATOM 619 N N . GLU A 1 77 ? -12.485 1.290 11.333 1.00 87.69 77 GLU A N 1
ATOM 620 C CA . GLU A 1 77 ? -13.641 0.789 12.089 1.00 87.69 77 GLU A CA 1
ATOM 621 C C . GLU A 1 77 ? -13.621 1.289 13.545 1.00 87.69 77 GLU A C 1
ATOM 623 O O . GLU A 1 77 ? -13.745 0.514 14.497 1.00 87.69 77 GLU A O 1
ATOM 628 N N . GLY A 1 78 ? -13.435 2.597 13.730 1.00 80.31 78 GLY A N 1
ATOM 629 C CA . GLY A 1 78 ? -13.340 3.232 15.047 1.00 80.31 78 GLY A CA 1
ATOM 630 C C . GLY A 1 78 ? -11.898 3.481 15.492 1.00 80.31 78 GLY A C 1
ATOM 631 O O . GLY A 1 78 ? -10.977 3.551 14.679 1.00 80.31 78 GLY A O 1
ATOM 632 N N . SER A 1 79 ? -11.682 3.661 16.798 1.00 76.94 79 SER A N 1
ATOM 633 C CA . SER A 1 79 ? -10.366 4.034 17.319 1.00 76.94 79 SER A CA 1
ATOM 634 C C . SER A 1 79 ? -9.358 2.889 17.154 1.00 76.94 79 SER A C 1
ATOM 636 O O . SER A 1 79 ? -9.422 1.866 17.830 1.00 76.94 79 SER A O 1
ATOM 638 N N . LYS A 1 80 ? -8.389 3.093 16.253 1.00 79.88 80 LYS A N 1
ATOM 639 C CA . LYS A 1 80 ? -7.248 2.195 15.989 1.00 79.88 80 LYS A CA 1
ATOM 640 C C . LYS A 1 80 ? -7.608 0.810 15.445 1.00 79.88 80 LYS A C 1
ATOM 642 O O . LYS A 1 80 ? -6.779 -0.090 15.524 1.00 79.88 80 LYS A O 1
ATOM 647 N N . LYS A 1 81 ? -8.802 0.627 14.885 1.00 89.94 81 LYS A N 1
ATOM 648 C CA . LYS A 1 81 ? -9.208 -0.621 14.233 1.00 89.94 81 LYS A CA 1
ATOM 649 C C . LYS A 1 81 ? -9.320 -0.384 12.735 1.00 89.94 81 LYS A C 1
ATOM 651 O O . LYS A 1 81 ? -10.006 0.542 12.324 1.00 89.94 81 LYS A O 1
ATOM 656 N N . TYR A 1 82 ? -8.674 -1.223 11.938 1.00 91.69 82 TYR A N 1
ATOM 657 C CA . TYR A 1 82 ? -8.657 -1.113 10.485 1.00 91.69 82 TYR A CA 1
ATOM 658 C C . TYR A 1 82 ? -8.964 -2.468 9.865 1.00 91.69 82 TYR A C 1
ATOM 660 O O . TYR A 1 82 ? -8.388 -3.483 10.259 1.00 91.69 82 TYR A O 1
ATOM 668 N N . ARG A 1 83 ? -9.864 -2.485 8.889 1.00 90.75 83 ARG A N 1
ATOM 669 C CA . ARG A 1 83 ? -10.131 -3.646 8.047 1.00 90.75 83 ARG A CA 1
ATOM 670 C C . ARG A 1 83 ? -9.383 -3.472 6.734 1.00 90.75 83 ARG A C 1
ATOM 672 O O . ARG A 1 83 ? -9.600 -2.482 6.044 1.00 90.75 83 ARG A O 1
ATOM 679 N N . LEU A 1 84 ? -8.519 -4.422 6.404 1.00 91.50 84 LEU A N 1
ATOM 680 C CA . LEU A 1 84 ? -7.833 -4.496 5.118 1.00 91.50 84 LEU A CA 1
ATOM 681 C C . LEU A 1 84 ? -8.474 -5.579 4.266 1.00 91.50 84 LEU A C 1
ATOM 683 O O . LEU A 1 84 ? -8.700 -6.670 4.783 1.00 91.50 84 LEU A O 1
ATOM 687 N N . TYR A 1 85 ? -8.717 -5.314 2.990 1.00 88.69 85 TYR A N 1
ATOM 688 C CA . TYR A 1 85 ? -9.117 -6.338 2.021 1.00 88.69 85 TYR A CA 1
ATOM 689 C C . TYR A 1 85 ? -8.682 -5.942 0.612 1.00 88.6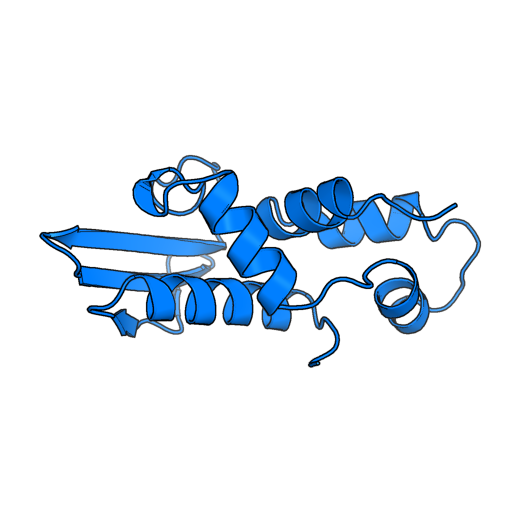9 85 TYR A C 1
ATOM 691 O O . TYR A 1 85 ? -8.478 -4.763 0.330 1.00 88.69 85 TYR A O 1
ATOM 699 N N . TYR A 1 86 ? -8.556 -6.926 -0.268 1.00 85.94 86 TYR A N 1
ATOM 700 C CA . TYR A 1 86 ? -8.541 -6.713 -1.710 1.00 85.94 86 TYR A CA 1
ATOM 701 C C . TYR A 1 86 ? -9.966 -6.868 -2.240 1.00 85.94 86 TYR A C 1
ATOM 703 O O . TYR A 1 86 ? -10.720 -7.703 -1.741 1.00 85.94 86 TYR A O 1
ATOM 711 N N . GLN A 1 87 ? -10.366 -6.063 -3.213 1.00 85.00 87 GLN A N 1
ATOM 712 C CA . GLN A 1 87 ? -11.630 -6.231 -3.919 1.00 85.00 87 GLN A CA 1
ATOM 713 C C . GLN A 1 87 ? -11.356 -6.402 -5.404 1.00 85.00 87 GLN A C 1
ATOM 715 O O . GLN A 1 87 ? -10.526 -5.683 -5.944 1.00 85.00 87 GLN A O 1
ATOM 720 N N . GLU A 1 88 ? -12.078 -7.315 -6.041 1.00 83.00 88 GLU A N 1
ATOM 721 C CA . GLU A 1 88 ? -12.095 -7.476 -7.494 1.00 83.00 88 GLU A CA 1
ATOM 722 C C . GLU A 1 88 ? -13.511 -7.852 -7.927 1.00 83.00 88 GLU A C 1
ATOM 724 O O . GLU A 1 88 ? -14.139 -8.709 -7.300 1.00 83.00 88 GLU A O 1
ATOM 729 N N . TYR A 1 89 ? -14.062 -7.189 -8.943 1.00 84.81 89 TYR A N 1
ATOM 730 C CA . TYR A 1 89 ? -15.429 -7.405 -9.430 1.00 84.81 89 TYR A CA 1
ATOM 731 C C . TYR A 1 89 ? -16.482 -7.400 -8.309 1.00 84.81 89 TYR A C 1
ATOM 733 O O . TYR A 1 89 ? -17.434 -8.183 -8.313 1.00 84.81 89 TYR A O 1
ATOM 741 N N . LYS A 1 90 ? -16.314 -6.504 -7.324 1.00 81.75 90 LYS A N 1
ATOM 742 C CA . LYS A 1 90 ? -17.165 -6.379 -6.119 1.00 81.75 90 LYS A CA 1
ATOM 743 C C . LYS A 1 90 ? -17.126 -7.588 -5.168 1.00 81.75 90 LYS A C 1
ATOM 745 O O . LYS A 1 90 ? -17.934 -7.656 -4.241 1.00 81.75 90 LYS A O 1
ATOM 750 N N . VAL A 1 91 ? -16.187 -8.513 -5.348 1.00 82.69 91 VAL A N 1
ATOM 751 C CA . VAL A 1 91 ? -15.907 -9.622 -4.428 1.00 82.69 91 VAL A CA 1
ATOM 752 C C . VAL A 1 91 ? -14.713 -9.252 -3.554 1.00 82.69 91 VAL A C 1
ATOM 754 O O . VAL A 1 91 ? -13.736 -8.699 -4.048 1.00 82.69 91 VAL A O 1
ATOM 757 N N . ARG A 1 92 ? -14.792 -9.527 -2.246 1.00 87.50 92 ARG A N 1
ATOM 758 C CA . ARG A 1 92 ? -13.713 -9.240 -1.288 1.00 87.50 92 ARG A CA 1
ATOM 759 C C . ARG A 1 92 ? -12.845 -10.466 -1.042 1.00 87.50 92 ARG A C 1
ATOM 761 O O . ARG A 1 92 ? -13.357 -11.565 -0.838 1.00 87.50 92 ARG A O 1
ATOM 768 N N . PHE A 1 93 ? -11.543 -10.235 -0.973 1.00 84.75 93 PHE A N 1
ATOM 769 C CA . PHE A 1 93 ? -10.500 -11.226 -0.761 1.00 84.75 93 PHE A CA 1
ATOM 770 C C . PHE A 1 93 ? -9.522 -10.756 0.317 1.00 84.75 93 PHE A C 1
ATOM 772 O O . PHE A 1 93 ? -9.402 -9.562 0.600 1.00 84.75 93 PHE A O 1
ATOM 779 N N . GLU A 1 94 ? -8.813 -11.715 0.914 1.00 84.69 94 GLU A N 1
ATOM 780 C CA . GLU A 1 94 ? -7.724 -11.473 1.875 1.00 84.69 94 GLU A CA 1
ATOM 781 C C . GLU A 1 94 ? -8.087 -10.507 3.018 1.00 84.69 94 GLU A C 1
ATOM 783 O O . GLU A 1 94 ? -7.278 -9.694 3.480 1.00 84.69 94 GLU A O 1
ATOM 788 N N . GLU A 1 95 ? -9.336 -10.605 3.476 1.00 88.38 95 GLU A N 1
ATOM 789 C CA . GLU A 1 95 ? -9.900 -9.718 4.480 1.00 88.38 95 GLU A CA 1
ATOM 790 C C . GLU A 1 95 ? -9.294 -9.984 5.861 1.00 88.38 95 GLU A C 1
ATOM 792 O O . GLU A 1 95 ? -9.321 -11.101 6.383 1.00 88.38 95 GLU A O 1
ATOM 797 N N . CYS A 1 96 ? -8.755 -8.940 6.482 1.00 91.50 96 CYS A N 1
ATOM 798 C CA . CYS A 1 96 ? -8.181 -9.010 7.815 1.00 91.50 96 CYS A CA 1
ATOM 799 C C . CYS A 1 96 ? -8.529 -7.768 8.632 1.00 91.50 96 CYS A C 1
ATOM 801 O O . CYS A 1 96 ? -8.783 -6.690 8.097 1.00 91.50 96 CYS A O 1
ATOM 803 N N . VAL A 1 97 ? -8.533 -7.924 9.953 1.00 92.75 97 VAL A N 1
ATOM 804 C CA . VAL A 1 97 ? -8.804 -6.841 10.897 1.00 92.75 97 VAL A CA 1
ATOM 805 C C . VAL A 1 97 ? -7.582 -6.653 11.781 1.00 92.75 97 VAL A C 1
ATOM 807 O O . VAL A 1 97 ? -7.112 -7.593 12.421 1.00 92.75 97 VAL A O 1
ATOM 810 N N . LEU A 1 98 ? -7.076 -5.426 11.824 1.00 93.19 98 LEU A N 1
ATOM 811 C CA . LEU A 1 98 ? -5.869 -5.039 12.537 1.00 93.19 98 LEU A CA 1
ATOM 812 C C . LEU A 1 98 ? -6.199 -3.941 13.548 1.00 93.19 98 LEU A C 1
ATOM 814 O O . LEU A 1 98 ? -7.006 -3.055 13.284 1.00 93.19 98 LEU A O 1
ATOM 818 N N . ASN A 1 99 ? -5.564 -3.999 14.715 1.00 92.44 99 ASN A N 1
ATOM 819 C CA . ASN A 1 99 ? -5.760 -3.052 15.818 1.00 92.44 99 ASN A CA 1
ATOM 820 C C . ASN A 1 99 ? -4.507 -2.206 16.123 1.00 92.44 99 ASN A C 1
ATOM 822 O O . ASN A 1 99 ? -4.373 -1.626 17.202 1.00 92.44 99 ASN A O 1
ATOM 826 N N . ASN A 1 100 ? -3.551 -2.187 15.194 1.00 90.31 100 ASN A N 1
ATOM 827 C CA . ASN A 1 100 ? -2.287 -1.471 15.307 1.00 90.31 100 ASN A CA 1
ATOM 828 C C . ASN A 1 100 ? -1.938 -0.874 13.939 1.00 90.31 100 ASN A C 1
ATOM 830 O O . ASN A 1 100 ? -1.841 -1.613 12.962 1.00 90.31 100 ASN A O 1
ATOM 834 N N . ILE A 1 101 ? -1.734 0.443 13.890 1.00 88.50 101 ILE A N 1
ATOM 835 C CA . ILE A 1 101 ? -1.477 1.186 12.652 1.00 88.50 101 ILE A CA 1
ATOM 836 C C . ILE A 1 101 ? -0.177 0.763 11.952 1.00 88.50 101 ILE A C 1
ATOM 838 O O . ILE A 1 101 ? -0.148 0.685 10.729 1.00 88.50 101 ILE A O 1
ATOM 842 N N . ASP A 1 102 ? 0.871 0.401 12.692 1.00 90.94 102 ASP A N 1
ATOM 843 C CA . ASP A 1 102 ? 2.124 -0.072 12.096 1.00 90.94 102 ASP A CA 1
ATOM 844 C C . ASP A 1 102 ? 1.920 -1.400 11.370 1.00 90.94 102 ASP A C 1
ATOM 846 O O . ASP A 1 102 ? 2.410 -1.584 10.260 1.00 90.94 102 ASP A O 1
ATOM 850 N N . LYS A 1 103 ? 1.108 -2.294 11.949 1.00 92.12 103 LYS A N 1
ATOM 851 C CA . LYS A 1 103 ? 0.725 -3.549 11.287 1.00 92.12 103 LYS A CA 1
ATOM 852 C C . LYS A 1 103 ? -0.140 -3.310 10.052 1.00 92.12 103 LYS A C 1
ATOM 854 O O . LYS A 1 103 ? -0.111 -4.123 9.137 1.00 92.12 103 LYS A O 1
ATOM 859 N N . VAL A 1 104 ? -0.922 -2.229 10.030 1.00 91.75 104 VAL A N 1
ATOM 860 C CA . VAL A 1 104 ? -1.725 -1.850 8.858 1.00 91.75 104 VAL A CA 1
ATOM 861 C C . VAL A 1 104 ? -0.815 -1.428 7.715 1.00 91.75 104 VAL A C 1
ATOM 863 O O . VAL A 1 104 ? -0.980 -1.950 6.617 1.00 91.75 104 VAL A O 1
ATOM 866 N N . TYR A 1 105 ? 0.164 -0.554 7.973 1.00 92.06 105 TYR A N 1
ATOM 867 C CA . TYR A 1 105 ? 1.153 -0.166 6.965 1.00 92.06 105 TYR A CA 1
ATOM 868 C C . TYR A 1 105 ? 1.926 -1.370 6.433 1.00 92.06 105 TYR A C 1
ATOM 870 O O . TYR A 1 105 ? 1.990 -1.554 5.223 1.00 92.06 105 TYR A O 1
ATOM 878 N N . ASP A 1 106 ? 2.449 -2.211 7.326 1.00 92.88 106 ASP A N 1
ATOM 879 C CA . ASP A 1 106 ? 3.201 -3.411 6.950 1.00 92.88 106 ASP A CA 1
ATOM 880 C C . ASP A 1 106 ? 2.369 -4.354 6.068 1.00 92.88 106 ASP A C 1
ATOM 882 O O . ASP A 1 106 ? 2.789 -4.749 4.979 1.00 92.88 106 ASP A O 1
ATOM 886 N N . LYS A 1 107 ? 1.129 -4.643 6.479 1.00 91.94 107 LYS A N 1
ATOM 887 C CA . LYS A 1 107 ? 0.232 -5.523 5.726 1.00 91.94 107 LYS A CA 1
ATOM 888 C C . LYS A 1 107 ? -0.162 -4.927 4.372 1.00 91.94 107 LYS A C 1
ATOM 890 O O . LYS A 1 107 ? -0.156 -5.646 3.376 1.00 91.94 107 LYS A O 1
ATOM 895 N N . PHE A 1 108 ? -0.482 -3.634 4.329 1.00 90.94 108 PHE A N 1
ATOM 896 C CA . PHE A 1 108 ? -0.850 -2.921 3.105 1.00 90.94 108 PHE A CA 1
ATOM 897 C C . PHE A 1 108 ? 0.304 -2.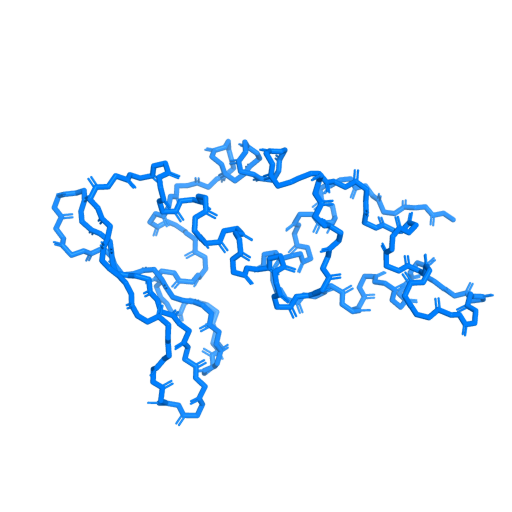873 2.102 1.00 90.94 108 PHE A C 1
ATOM 899 O O . PHE A 1 108 ? 0.129 -3.220 0.936 1.00 90.94 108 PHE A O 1
ATOM 906 N N . VAL A 1 109 ? 1.499 -2.498 2.559 1.00 91.69 109 VAL A N 1
ATOM 907 C CA . VAL A 1 109 ? 2.694 -2.491 1.713 1.00 91.69 109 VAL A CA 1
ATOM 908 C C . VAL A 1 109 ? 3.030 -3.902 1.255 1.00 91.69 109 VAL A C 1
ATOM 910 O O . VAL A 1 109 ? 3.327 -4.091 0.081 1.00 91.69 109 VAL A O 1
ATOM 913 N N . GLY A 1 110 ? 2.903 -4.907 2.124 1.00 90.69 110 GLY A N 1
ATOM 914 C CA . GLY A 1 110 ? 3.096 -6.308 1.756 1.00 90.69 110 GLY A CA 1
ATOM 915 C C . GLY A 1 110 ? 2.154 -6.778 0.644 1.00 90.69 110 GLY A C 1
ATOM 916 O O . GLY A 1 110 ? 2.576 -7.518 -0.241 1.00 90.69 110 GLY A O 1
ATOM 917 N N . TYR A 1 111 ? 0.903 -6.324 0.657 1.00 87.88 111 TYR A N 1
ATOM 918 C CA . TYR A 1 111 ? -0.068 -6.580 -0.404 1.00 87.88 111 TYR A CA 1
ATOM 919 C C . TYR A 1 111 ? 0.305 -5.917 -1.729 1.00 87.88 111 TYR A C 1
ATOM 921 O O . TYR A 1 111 ? 0.329 -6.597 -2.754 1.00 87.88 111 TYR A O 1
ATOM 929 N N . LEU A 1 112 ? 0.675 -4.633 -1.711 1.00 87.06 112 LEU A N 1
ATOM 930 C CA . LEU A 1 112 ? 1.182 -3.958 -2.907 1.00 87.06 112 LEU A CA 1
ATOM 931 C C . LEU A 1 112 ? 2.425 -4.667 -3.458 1.00 87.06 112 LEU A C 1
ATOM 933 O O . LEU A 1 112 ? 2.506 -4.917 -4.653 1.00 87.06 112 LEU A O 1
ATOM 937 N N . TRP A 1 113 ? 3.361 -5.052 -2.590 1.00 89.81 113 TRP A N 1
ATOM 938 C CA . TRP A 1 113 ? 4.590 -5.739 -2.992 1.00 89.81 113 TRP A CA 1
ATOM 939 C C . TRP A 1 113 ? 4.315 -7.035 -3.748 1.00 89.81 113 TRP A C 1
ATOM 941 O O . TRP A 1 113 ? 4.895 -7.269 -4.805 1.00 89.81 113 TRP A O 1
ATOM 951 N N . LYS A 1 114 ? 3.408 -7.858 -3.207 1.00 85.00 114 LYS A N 1
ATOM 952 C CA . LYS A 1 114 ? 3.001 -9.124 -3.823 1.00 85.00 114 LYS A CA 1
ATOM 953 C C . LYS A 1 114 ? 2.240 -8.909 -5.123 1.00 85.00 114 LYS A C 1
ATOM 955 O O . LYS A 1 114 ? 2.498 -9.620 -6.080 1.00 85.00 114 LYS A O 1
ATOM 960 N N . GLY A 1 115 ? 1.342 -7.925 -5.170 1.00 80.88 115 GLY A N 1
ATOM 961 C CA . GLY A 1 115 ? 0.561 -7.623 -6.373 1.00 80.88 115 GLY A CA 1
ATOM 962 C C . GLY A 1 115 ? 1.412 -7.214 -7.580 1.00 80.88 115 GLY A C 1
ATOM 963 O O . GLY A 1 115 ? 0.958 -7.348 -8.710 1.00 80.88 115 GLY A O 1
ATOM 964 N N . TRP A 1 116 ? 2.641 -6.745 -7.347 1.00 82.44 116 TRP A N 1
ATOM 965 C CA . TRP A 1 116 ? 3.580 -6.322 -8.391 1.00 82.44 116 TRP A CA 1
ATOM 966 C C . TRP A 1 116 ? 4.802 -7.238 -8.543 1.00 82.44 116 TRP A C 1
ATOM 968 O O . TRP A 1 116 ? 5.755 -6.851 -9.226 1.00 82.44 116 TRP A O 1
ATOM 978 N N . ASP A 1 117 ? 4.801 -8.408 -7.890 1.00 82.12 117 ASP A N 1
ATOM 979 C CA . ASP A 1 117 ? 5.916 -9.369 -7.871 1.00 82.12 117 ASP A CA 1
ATOM 980 C C . ASP A 1 117 ? 7.280 -8.704 -7.599 1.00 82.12 117 ASP A C 1
ATOM 982 O O . ASP A 1 117 ? 8.311 -9.020 -8.206 1.00 82.12 117 ASP A O 1
ATOM 986 N N . LEU A 1 118 ? 7.290 -7.723 -6.690 1.00 82.69 118 LEU A N 1
ATOM 987 C CA . LEU A 1 118 ? 8.513 -7.016 -6.337 1.00 82.69 118 LEU A CA 1
ATOM 988 C C . LEU A 1 118 ? 9.445 -7.918 -5.514 1.00 82.69 118 LEU A C 1
ATOM 990 O O . LEU A 1 118 ? 8.971 -8.771 -4.758 1.00 82.69 118 LEU A O 1
ATOM 994 N N . PRO A 1 119 ? 10.775 -7.729 -5.622 1.00 76.44 119 PRO A N 1
ATOM 995 C CA . PRO A 1 119 ? 11.739 -8.500 -4.847 1.00 76.44 119 PRO A CA 1
ATOM 996 C C . PRO A 1 119 ? 11.431 -8.406 -3.356 1.00 76.44 119 PRO A C 1
ATOM 998 O O . PRO A 1 119 ? 11.225 -7.310 -2.831 1.00 76.44 119 PRO A O 1
ATOM 1001 N N . GLU A 1 120 ? 11.394 -9.553 -2.682 1.00 73.62 120 GLU A N 1
ATOM 1002 C CA . GLU A 1 120 ? 11.444 -9.555 -1.226 1.00 73.62 120 GLU A CA 1
ATOM 1003 C C . GLU A 1 120 ? 12.869 -9.197 -0.794 1.00 73.62 120 GLU A C 1
ATOM 1005 O O . GLU A 1 120 ? 13.831 -9.677 -1.402 1.00 73.62 120 GLU A O 1
ATOM 1010 N N . ASP A 1 121 ? 12.962 -8.300 0.190 1.00 66.88 121 ASP A N 1
ATOM 1011 C CA . ASP A 1 121 ? 14.220 -7.886 0.820 1.00 66.88 121 ASP A CA 1
ATOM 1012 C C . ASP A 1 121 ? 14.981 -9.086 1.418 1.00 66.88 121 ASP A C 1
ATOM 1014 O O . ASP A 1 121 ? 14.322 -9.979 2.008 1.00 66.88 121 ASP A O 1
#